Protein AF-A0A2N4YR96-F1 (afdb_monomer_lite)

Foldseek 3Di:
DPPDPPVLLLVLLLVLLVVLLVVQLCVQADPDDAQDEYPVFHRVDPLDHSVLSNQLSVQCSVLLSQLLVLLALNAQDQVNLQSLVVSLVVSQVSSCVSSVNDDHCNLSSLVSSLLSSLCRNVRSDDDLQSSLVRSLSNLPHDHPPDDPDDDPQNVCCVVVVDDGSSVCSNVSNCVVVVD

pLDDT: mean 92.69, std 9.7, range [37.34, 98.81]

Radius of gyration: 16.41 Å; chains: 1; bounding box: 33×33×50 Å

InterPro domains:
  IPR002736 Triphosphoribosyl-dephospho-CoA protein [PF01874] (17-177)
  IPR002736 Triphosphoribosyl-dephospho-CoA protein [PTHR30201] (9-177)

Secondary structure (DSSP, 8-state):
-----HHHHHHHHHHHHHHHHHHHHHHHH-S--TTS-BTTB-TT-SS--HHHHHHHHHHHHHHHHHHHHHHTT----HHHHHHHHHHHHHHHHHHHHHTTT---SHHHHHHHHHHHHHHHHTTS---HHHHHHHHHHHHHS--TT------HHHHHHHHH----HHHHHHTT-HHHH--

Structure (mmCIF, N/CA/C/O backbone):
data_AF-A0A2N4YR96-F1
#
_entry.id   AF-A0A2N4YR96-F1
#
loop_
_atom_site.group_PDB
_atom_site.id
_atom_site.type_symbol
_atom_site.label_atom_id
_atom_site.label_alt_id
_atom_site.label_comp_id
_atom_site.label_asym_id
_atom_site.label_entity_id
_atom_site.label_seq_id
_atom_site.pdbx_PDB_ins_code
_atom_site.Cartn_x
_atom_site.Cartn_y
_atom_site.Cartn_z
_atom_site.occupancy
_atom_site.B_iso_or_equiv
_atom_site.auth_seq_id
_atom_site.auth_comp_id
_atom_site.auth_asym_id
_atom_site.auth_atom_id
_atom_site.pdbx_PDB_model_num
ATOM 1 N N . MET A 1 1 ? -12.286 -9.051 28.263 1.00 37.34 1 MET A N 1
ATOM 2 C CA . MET A 1 1 ? -11.518 -8.857 27.013 1.00 37.34 1 MET A CA 1
ATOM 3 C C . MET A 1 1 ? -10.051 -9.080 27.342 1.00 37.34 1 MET A C 1
ATOM 5 O O . MET A 1 1 ? -9.539 -8.389 28.211 1.00 37.34 1 MET A O 1
ATOM 9 N N . LYS A 1 2 ? -9.407 -10.109 26.775 1.00 43.12 2 LYS A N 1
ATOM 10 C CA . LYS A 1 2 ? -7.972 -10.344 27.001 1.00 43.12 2 LYS A CA 1
ATOM 11 C C . LYS A 1 2 ? -7.209 -9.281 26.209 1.00 43.12 2 LYS A C 1
ATOM 13 O O . LYS A 1 2 ? -7.168 -9.369 24.988 1.00 43.12 2 LYS A O 1
ATOM 18 N N . ASN A 1 3 ? -6.654 -8.278 26.890 1.00 46.66 3 ASN A N 1
ATOM 19 C CA . ASN A 1 3 ? -5.650 -7.403 26.290 1.00 46.66 3 ASN A CA 1
ATOM 20 C C . ASN A 1 3 ? -4.489 -8.303 25.855 1.00 46.66 3 ASN A C 1
ATOM 22 O O . ASN A 1 3 ? -3.819 -8.901 26.698 1.00 46.66 3 ASN A O 1
ATOM 26 N N . LEU A 1 4 ? -4.316 -8.485 24.547 1.00 54.41 4 LEU A N 1
ATOM 27 C CA . LEU A 1 4 ? -3.158 -9.191 24.012 1.00 54.41 4 LEU A CA 1
ATOM 28 C C . LEU A 1 4 ? -1.896 -8.438 24.456 1.00 54.41 4 LEU A C 1
ATOM 30 O O . LEU A 1 4 ? -1.891 -7.208 24.504 1.00 54.41 4 LEU A O 1
ATOM 34 N N . SER A 1 5 ? -0.848 -9.174 24.834 1.00 71.38 5 SER A N 1
ATOM 35 C CA . SER A 1 5 ? 0.407 -8.568 25.277 1.00 71.38 5 SER A CA 1
ATOM 36 C C . SER A 1 5 ? 1.004 -7.693 24.161 1.00 71.38 5 SER A C 1
ATOM 38 O O . SER A 1 5 ? 0.832 -8.016 22.982 1.00 71.38 5 SER A O 1
ATOM 40 N N . PRO A 1 6 ? 1.745 -6.619 24.494 1.00 74.75 6 PRO A N 1
ATOM 41 C CA . PRO A 1 6 ? 2.429 -5.771 23.508 1.00 74.75 6 PRO A CA 1
ATOM 42 C C . PRO A 1 6 ? 3.275 -6.554 22.486 1.00 74.75 6 PRO A C 1
ATOM 44 O O . PRO A 1 6 ? 3.384 -6.157 21.332 1.00 74.75 6 PRO A O 1
ATOM 47 N N . LEU A 1 7 ? 3.799 -7.717 22.887 1.00 80.75 7 LEU A N 1
ATOM 48 C CA . LEU A 1 7 ? 4.560 -8.634 22.034 1.00 80.75 7 LEU A CA 1
ATOM 49 C C . LEU A 1 7 ? 3.727 -9.232 20.887 1.00 80.75 7 LEU A C 1
ATOM 51 O O . LEU A 1 7 ? 4.238 -9.405 19.783 1.00 80.75 7 LEU A O 1
ATOM 55 N N . HIS A 1 8 ? 2.446 -9.535 21.119 1.00 83.69 8 HIS A N 1
ATOM 56 C CA . HIS A 1 8 ? 1.567 -10.052 20.067 1.00 83.69 8 HIS A CA 1
ATOM 57 C C . HIS A 1 8 ? 1.231 -8.981 19.026 1.00 83.69 8 HIS A C 1
ATOM 59 O O . HIS A 1 8 ? 1.205 -9.287 17.835 1.00 83.69 8 HIS A O 1
ATOM 65 N N . ALA A 1 9 ? 0.997 -7.739 19.461 1.00 87.75 9 ALA A N 1
ATOM 66 C CA . ALA A 1 9 ? 0.740 -6.625 18.550 1.00 87.75 9 ALA A CA 1
ATOM 67 C C . ALA A 1 9 ? 1.953 -6.366 17.646 1.00 87.75 9 ALA A C 1
ATOM 69 O O . ALA A 1 9 ? 1.812 -6.341 16.426 1.00 87.75 9 ALA A O 1
ATOM 70 N N . GLU A 1 10 ? 3.151 -6.293 18.229 1.00 92.38 10 GLU A N 1
ATOM 71 C CA . GLU A 1 10 ? 4.395 -6.094 17.478 1.00 92.38 10 GLU A CA 1
ATOM 72 C C . GLU A 1 10 ? 4.649 -7.225 16.468 1.00 92.38 10 GLU A C 1
ATOM 74 O O . GLU A 1 10 ? 4.962 -6.982 15.300 1.00 92.38 10 GLU A O 1
ATOM 79 N N . SER A 1 11 ? 4.428 -8.478 16.881 1.00 94.19 11 SER A N 1
ATOM 80 C CA . SER A 1 11 ? 4.551 -9.641 15.995 1.00 94.19 11 SER A CA 1
ATOM 81 C C . SER A 1 11 ? 3.578 -9.573 14.811 1.00 94.19 11 SER A C 1
ATOM 83 O O . SER A 1 11 ? 3.976 -9.823 13.671 1.00 94.19 11 SER A O 1
ATOM 85 N N . ARG A 1 12 ? 2.318 -9.183 15.048 1.00 95.94 12 ARG A N 1
ATOM 86 C CA . ARG A 1 12 ? 1.299 -9.032 13.996 1.00 95.94 12 ARG A CA 1
ATOM 87 C C . ARG A 1 12 ? 1.601 -7.864 13.057 1.00 95.94 12 ARG A C 1
ATOM 89 O O . ARG A 1 12 ? 1.441 -8.022 11.849 1.00 95.94 12 ARG A O 1
ATOM 96 N N . VAL A 1 13 ? 2.068 -6.731 13.580 1.00 97.62 13 VAL A N 1
ATOM 97 C CA . VAL A 1 13 ? 2.516 -5.572 12.785 1.00 97.62 13 VAL A CA 1
ATOM 98 C C . VAL A 1 13 ? 3.659 -5.976 11.854 1.00 97.62 13 VAL A C 1
ATOM 100 O O . VAL A 1 13 ? 3.583 -5.755 10.643 1.00 97.62 13 VAL A O 1
ATOM 103 N N . SER A 1 14 ? 4.677 -6.648 12.396 1.00 97.81 14 SER A N 1
ATOM 104 C CA . SER A 1 14 ? 5.784 -7.186 11.606 1.00 97.81 14 SER A CA 1
ATOM 105 C C . SER A 1 14 ? 5.301 -8.185 10.556 1.00 97.81 14 SER A C 1
ATOM 107 O O . SER A 1 14 ? 5.693 -8.090 9.392 1.00 97.81 14 SER A O 1
ATOM 109 N N . TRP A 1 15 ? 4.424 -9.120 10.924 1.00 97.81 15 TRP A N 1
ATOM 110 C CA . TRP A 1 15 ? 3.870 -10.103 9.992 1.00 97.81 15 TRP A CA 1
ATOM 111 C C . TRP A 1 15 ? 3.092 -9.451 8.840 1.00 97.81 15 TRP A C 1
ATOM 113 O O . TRP A 1 15 ? 3.291 -9.837 7.687 1.00 97.81 15 TRP A O 1
ATOM 123 N N . LEU A 1 16 ? 2.268 -8.433 9.112 1.00 98.06 16 LEU A N 1
ATOM 124 C CA . LEU A 1 16 ? 1.540 -7.688 8.077 1.00 98.06 16 LEU A CA 1
ATOM 125 C C . LEU A 1 16 ? 2.490 -7.019 7.083 1.00 98.06 16 LEU A C 1
ATOM 127 O O . LEU A 1 16 ? 2.282 -7.113 5.874 1.00 98.06 16 LEU A O 1
ATOM 131 N N . ALA A 1 17 ? 3.550 -6.383 7.584 1.00 98.44 17 ALA A N 1
ATOM 132 C CA . ALA A 1 17 ? 4.539 -5.716 6.745 1.00 98.44 17 ALA A CA 1
ATOM 133 C C . ALA A 1 17 ? 5.269 -6.692 5.813 1.00 98.44 17 ALA A C 1
ATOM 135 O O . ALA A 1 17 ? 5.388 -6.439 4.611 1.00 98.44 17 ALA A O 1
ATOM 136 N N . HIS A 1 18 ? 5.723 -7.825 6.360 1.00 98.50 18 HIS A N 1
ATOM 137 C CA . HIS A 1 18 ? 6.368 -8.881 5.579 1.00 98.50 18 HIS A CA 1
ATOM 138 C C . HIS A 1 18 ? 5.404 -9.482 4.553 1.00 98.50 18 HIS A C 1
ATOM 140 O O . HIS A 1 18 ? 5.785 -9.655 3.400 1.00 98.50 18 HIS A O 1
ATOM 146 N N . THR A 1 19 ? 4.156 -9.746 4.947 1.00 98.38 19 THR A N 1
ATOM 147 C CA . THR A 1 19 ? 3.134 -10.322 4.061 1.00 98.38 19 THR A CA 1
ATOM 148 C C . THR A 1 19 ? 2.821 -9.386 2.897 1.00 98.38 19 THR A C 1
ATOM 150 O O . THR A 1 19 ? 2.825 -9.825 1.754 1.00 98.38 19 THR A O 1
ATOM 153 N N . ALA A 1 20 ? 2.633 -8.087 3.146 1.00 98.38 20 ALA A N 1
ATOM 154 C CA . ALA A 1 20 ? 2.376 -7.115 2.083 1.00 98.38 20 ALA A CA 1
ATOM 155 C C . ALA A 1 20 ? 3.542 -7.018 1.082 1.00 98.38 20 ALA A C 1
ATOM 157 O O . ALA A 1 20 ? 3.318 -7.006 -0.127 1.00 98.38 20 ALA A O 1
ATOM 158 N N . SER A 1 21 ? 4.785 -7.003 1.576 1.00 98.50 21 SER A N 1
ATOM 159 C CA . SER A 1 21 ? 5.991 -7.035 0.737 1.00 98.50 21 SER A CA 1
ATOM 160 C C . SER A 1 21 ? 6.093 -8.336 -0.074 1.00 98.50 21 SER A C 1
ATOM 162 O O . SER A 1 21 ? 6.346 -8.296 -1.278 1.00 98.50 21 SER A O 1
ATOM 164 N N . ALA A 1 22 ? 5.820 -9.486 0.551 1.00 98.50 22 ALA A N 1
ATOM 165 C CA . ALA A 1 22 ? 5.813 -10.787 -0.114 1.00 98.50 22 ALA A CA 1
ATOM 166 C C . ALA A 1 22 ? 4.744 -10.866 -1.214 1.00 98.50 22 ALA A C 1
ATOM 168 O O . ALA A 1 22 ? 5.062 -11.279 -2.323 1.00 98.50 22 ALA A O 1
ATOM 169 N N . CYS A 1 23 ? 3.525 -10.372 -0.969 1.00 97.88 23 CYS A N 1
ATOM 170 C CA . CYS A 1 23 ? 2.474 -10.326 -1.987 1.00 97.88 23 CYS A CA 1
ATOM 171 C C . CYS A 1 23 ? 2.879 -9.506 -3.221 1.00 97.88 23 CYS A C 1
ATOM 173 O O . CYS A 1 23 ? 2.518 -9.877 -4.334 1.00 97.88 23 CYS A O 1
ATOM 175 N N . LEU A 1 24 ? 3.635 -8.414 -3.053 1.00 97.81 24 LEU A N 1
ATOM 176 C CA . LEU A 1 24 ? 4.166 -7.651 -4.191 1.00 97.81 24 LEU A CA 1
ATOM 177 C C . LEU A 1 24 ? 5.216 -8.441 -4.982 1.00 97.81 24 LEU A C 1
ATOM 179 O O . LEU A 1 24 ? 5.245 -8.369 -6.207 1.00 97.81 24 LEU A O 1
ATOM 183 N N . ILE A 1 25 ? 6.071 -9.203 -4.295 1.00 98.19 25 ILE A N 1
ATOM 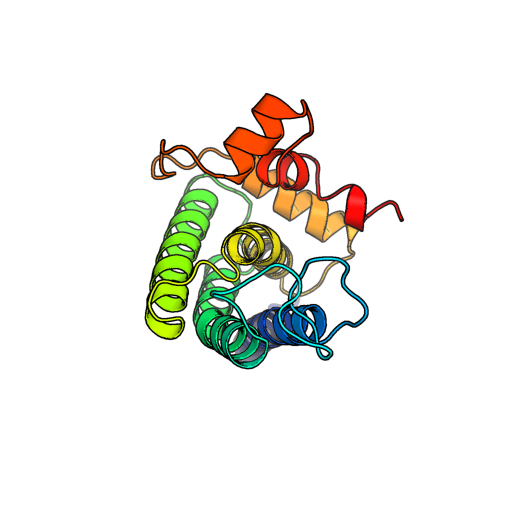184 C CA . ILE A 1 25 ? 7.056 -10.077 -4.948 1.00 98.19 25 ILE A CA 1
ATOM 185 C C . ILE A 1 25 ? 6.344 -11.200 -5.711 1.00 98.19 25 ILE A C 1
ATOM 187 O O . ILE A 1 25 ? 6.686 -11.469 -6.863 1.00 98.19 25 ILE A O 1
ATOM 191 N N . ASP A 1 26 ? 5.339 -11.823 -5.101 1.00 97.12 26 ASP A N 1
ATOM 192 C CA . ASP A 1 26 ? 4.554 -12.887 -5.727 1.00 97.12 26 ASP A CA 1
ATOM 193 C C . ASP A 1 26 ? 3.780 -12.365 -6.947 1.00 97.12 26 ASP A C 1
ATOM 195 O O . ASP A 1 26 ? 3.782 -13.009 -7.995 1.00 97.12 26 ASP A O 1
ATOM 199 N N . GLU A 1 27 ? 3.195 -11.164 -6.864 1.00 95.81 27 GLU A N 1
ATOM 200 C CA . GLU A 1 27 ? 2.547 -10.492 -8.001 1.00 95.81 27 GLU A CA 1
ATOM 201 C C . GLU A 1 27 ? 3.533 -10.224 -9.144 1.00 95.81 27 GLU A C 1
ATOM 203 O O . GLU A 1 27 ? 3.204 -10.457 -10.311 1.00 95.81 27 GLU A O 1
ATOM 208 N N . ALA A 1 28 ? 4.751 -9.773 -8.829 1.00 95.38 28 ALA A N 1
ATOM 209 C CA . ALA A 1 28 ? 5.778 -9.503 -9.829 1.00 95.38 28 ALA A CA 1
ATOM 210 C C . ALA A 1 28 ? 6.263 -10.787 -10.522 1.00 95.38 28 ALA A C 1
ATOM 212 O O . ALA A 1 28 ? 6.578 -10.765 -11.712 1.00 95.38 28 ALA A O 1
ATOM 213 N N . ARG A 1 29 ? 6.303 -11.908 -9.794 1.00 95.69 29 ARG A N 1
ATOM 214 C CA . ARG A 1 29 ? 6.731 -13.220 -10.309 1.00 95.69 29 ARG A CA 1
ATOM 215 C C . ARG A 1 29 ? 5.625 -13.983 -11.031 1.00 95.69 29 ARG A C 1
ATOM 217 O O . ARG A 1 29 ? 5.937 -14.853 -11.850 1.00 95.69 29 ARG A O 1
ATOM 224 N N . LEU A 1 30 ? 4.358 -13.681 -10.741 1.00 94.81 30 LEU A N 1
ATOM 225 C CA . LEU A 1 30 ? 3.213 -14.338 -11.360 1.00 94.81 30 LEU A CA 1
ATOM 226 C C . LEU A 1 30 ? 3.317 -14.243 -12.885 1.00 94.81 30 LEU A C 1
ATOM 228 O O . LEU A 1 30 ? 3.480 -13.164 -13.439 1.00 94.81 30 LEU A O 1
ATOM 232 N N . SER A 1 31 ? 3.218 -15.383 -13.562 1.00 94.19 31 SER A N 1
ATOM 233 C CA . SER A 1 31 ? 3.338 -15.479 -15.017 1.00 94.19 31 SER A CA 1
ATOM 234 C C . SER A 1 31 ? 2.279 -16.439 -15.561 1.00 94.19 31 SER A C 1
ATOM 236 O O . SER A 1 31 ? 2.050 -17.478 -14.942 1.00 94.19 31 SER A O 1
ATOM 238 N N . PRO A 1 32 ? 1.653 -16.160 -16.720 1.00 93.38 32 PRO A N 1
ATOM 239 C CA . PRO A 1 32 ? 1.899 -15.031 -17.622 1.00 93.38 32 PRO A CA 1
ATOM 240 C C . PRO A 1 32 ? 1.174 -13.726 -17.225 1.00 93.38 32 PRO A C 1
ATOM 242 O O . PRO A 1 32 ? 0.002 -13.773 -16.859 1.00 93.38 32 PRO A O 1
ATOM 245 N N . LYS A 1 33 ? 1.806 -12.552 -17.408 1.00 90.81 33 LYS A N 1
ATOM 246 C CA . LYS A 1 33 ? 1.142 -11.230 -17.298 1.00 90.81 33 LYS A CA 1
ATOM 247 C C . LYS A 1 33 ? 1.189 -10.456 -18.625 1.00 90.81 33 LYS A C 1
ATOM 249 O O . LYS A 1 33 ? 2.203 -9.839 -18.949 1.00 90.81 33 LYS A O 1
ATOM 254 N N . PRO A 1 34 ? 0.112 -10.479 -19.434 1.00 88.75 34 PRO A N 1
ATOM 255 C CA . PRO A 1 34 ? 0.090 -9.823 -20.741 1.00 88.75 34 PRO A CA 1
ATOM 256 C C . PRO A 1 34 ? 0.439 -8.330 -20.668 1.00 88.75 34 PRO A C 1
ATOM 258 O O . PRO A 1 34 ? -0.262 -7.547 -20.034 1.00 88.75 34 PRO A O 1
ATOM 261 N N . GLY A 1 35 ? 1.527 -7.937 -21.336 1.00 87.12 35 GLY A N 1
ATOM 262 C CA . GLY A 1 35 ? 1.976 -6.543 -21.433 1.00 87.12 35 GLY A CA 1
ATOM 263 C C . GLY A 1 35 ? 2.664 -5.975 -20.186 1.00 87.12 35 GLY A C 1
ATOM 264 O O . GLY A 1 35 ? 3.203 -4.873 -20.270 1.00 87.12 35 GLY A O 1
ATOM 265 N N . LEU A 1 36 ? 2.701 -6.711 -19.073 1.00 92.00 36 LEU A N 1
ATOM 266 C CA . LEU A 1 36 ? 3.351 -6.302 -17.827 1.00 92.00 36 LEU A CA 1
ATOM 267 C C . LEU A 1 36 ? 4.677 -7.043 -17.632 1.00 92.00 36 LEU A C 1
ATOM 269 O O . LEU A 1 36 ? 4.964 -8.022 -18.316 1.00 92.00 36 LEU A O 1
ATOM 273 N N . VAL A 1 37 ? 5.471 -6.570 -16.673 1.00 93.19 37 VAL A N 1
ATOM 274 C CA . VAL A 1 37 ? 6.654 -7.292 -16.199 1.00 93.19 37 VAL A CA 1
ATOM 275 C C . VAL A 1 37 ? 6.230 -8.578 -15.488 1.00 93.19 37 VAL A C 1
ATOM 277 O O . VAL A 1 37 ? 5.348 -8.543 -14.621 1.00 93.19 37 VAL A O 1
ATOM 280 N N . ASP A 1 38 ? 6.876 -9.684 -15.853 1.00 93.25 38 ASP A N 1
ATOM 281 C CA . ASP A 1 38 ? 6.756 -10.992 -15.209 1.00 93.25 38 ASP A CA 1
ATOM 282 C C . ASP A 1 38 ? 8.084 -11.777 -15.280 1.00 93.25 38 ASP A C 1
ATOM 284 O O . ASP A 1 38 ? 9.123 -11.238 -15.674 1.00 93.25 38 ASP A O 1
ATOM 288 N N . SER A 1 39 ? 8.086 -13.061 -14.903 1.00 92.56 39 SER A N 1
ATOM 289 C CA . SER A 1 39 ? 9.307 -13.882 -14.910 1.00 92.56 39 SER A CA 1
ATOM 290 C C . SER A 1 39 ? 9.814 -14.251 -16.308 1.00 92.56 39 SER A C 1
ATOM 292 O O . SER A 1 39 ? 10.892 -14.830 -16.432 1.00 92.56 39 SER A O 1
ATOM 294 N N . ARG A 1 40 ? 9.050 -13.954 -17.365 1.00 92.25 40 ARG A N 1
ATOM 295 C CA . ARG A 1 40 ? 9.420 -14.199 -18.767 1.00 92.25 40 ARG A CA 1
ATOM 296 C C . ARG A 1 40 ? 10.041 -12.961 -19.412 1.00 92.25 40 ARG A C 1
ATOM 298 O O . ARG A 1 40 ? 10.664 -13.090 -20.464 1.00 92.25 40 ARG A O 1
ATOM 305 N N . GLY A 1 41 ? 9.886 -11.780 -18.809 1.00 92.00 41 GLY A N 1
ATOM 306 C CA . GLY A 1 41 ? 10.547 -10.555 -19.250 1.00 92.00 41 GLY A CA 1
ATOM 307 C C . GLY A 1 41 ? 9.803 -9.272 -18.882 1.00 92.00 41 GLY A C 1
ATOM 308 O O . GLY A 1 41 ? 8.919 -9.241 -18.031 1.00 92.00 41 GLY A O 1
ATOM 309 N N . ASN A 1 42 ? 10.162 -8.185 -19.562 1.00 92.81 42 ASN A N 1
ATOM 310 C CA . ASN A 1 42 ? 9.727 -6.830 -19.204 1.00 92.81 42 ASN A CA 1
ATOM 311 C C . ASN A 1 42 ? 8.351 -6.433 -19.783 1.00 92.81 42 ASN A C 1
ATOM 313 O O . ASN A 1 42 ? 7.901 -5.300 -19.612 1.00 92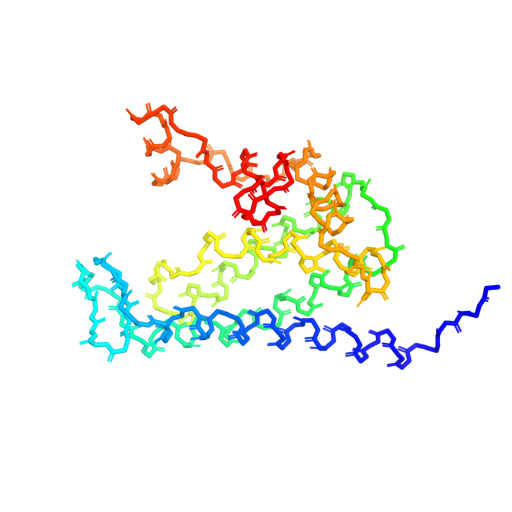.81 42 ASN A O 1
ATOM 317 N N . GLY A 1 43 ? 7.672 -7.334 -20.499 1.00 90.44 43 GLY A N 1
ATOM 318 C CA . GLY A 1 43 ? 6.424 -7.015 -21.194 1.00 90.44 43 GLY A CA 1
ATOM 319 C C . GLY A 1 43 ? 6.598 -5.851 -22.178 1.00 90.44 43 GLY A C 1
ATOM 320 O O . GLY A 1 43 ? 7.524 -5.847 -22.986 1.00 90.44 43 GLY A O 1
ATOM 321 N N . ALA A 1 44 ? 5.708 -4.855 -22.110 1.00 91.00 44 ALA A N 1
ATOM 322 C CA . ALA A 1 44 ? 5.781 -3.648 -22.942 1.00 91.00 44 ALA A CA 1
ATOM 323 C C . ALA A 1 44 ? 6.698 -2.547 -22.364 1.00 91.00 44 ALA A C 1
ATOM 325 O O . ALA A 1 44 ? 6.779 -1.454 -22.931 1.00 91.00 44 ALA A O 1
ATOM 326 N N . HIS A 1 45 ? 7.355 -2.798 -21.229 1.00 91.50 45 HIS A N 1
ATOM 327 C CA . HIS A 1 45 ? 8.146 -1.797 -20.523 1.00 91.50 45 HIS A CA 1
ATOM 328 C C . HIS A 1 45 ? 9.609 -1.796 -20.969 1.00 91.50 45 HIS A C 1
ATOM 330 O O . HIS A 1 45 ? 10.225 -2.841 -21.166 1.00 91.50 45 HIS A O 1
ATOM 336 N N . GLN A 1 46 ? 10.176 -0.595 -21.084 1.00 91.12 46 GLN A N 1
ATOM 337 C CA . GLN A 1 46 ? 11.611 -0.387 -21.322 1.00 91.12 46 GLN A CA 1
ATOM 338 C C . GLN A 1 46 ? 12.350 0.010 -20.036 1.00 91.12 46 GLN A C 1
ATOM 340 O O . GLN A 1 46 ? 13.563 -0.145 -19.943 1.00 91.12 46 GLN A O 1
ATOM 345 N N . ASP A 1 47 ? 11.612 0.520 -19.051 1.00 91.38 47 ASP A N 1
ATOM 346 C CA . ASP A 1 47 ? 12.096 1.107 -17.802 1.00 91.38 47 ASP A CA 1
ATOM 347 C C . ASP A 1 47 ? 11.894 0.203 -16.575 1.00 91.38 47 ASP A C 1
ATOM 349 O O . ASP A 1 47 ? 12.433 0.490 -15.511 1.00 91.38 47 ASP A O 1
ATOM 353 N N . LEU A 1 48 ? 11.142 -0.894 -16.713 1.00 92.25 48 LEU A N 1
ATOM 354 C CA . LEU A 1 48 ? 10.848 -1.846 -15.643 1.00 92.25 48 LEU A CA 1
ATOM 355 C C . LEU A 1 48 ? 11.357 -3.247 -15.993 1.00 92.25 48 LEU A C 1
ATOM 357 O O . LEU A 1 48 ? 11.262 -3.692 -17.135 1.00 92.25 48 LEU A O 1
ATOM 361 N N . ASN A 1 49 ? 11.859 -3.955 -14.984 1.00 95.62 49 ASN A N 1
ATOM 362 C CA . ASN A 1 49 ? 12.224 -5.368 -15.047 1.00 95.62 49 ASN A CA 1
ATOM 363 C C . ASN A 1 49 ? 11.923 -6.047 -13.701 1.00 95.62 49 ASN A C 1
ATOM 365 O O . ASN A 1 49 ? 11.608 -5.370 -12.718 1.00 95.62 49 ASN A O 1
ATOM 369 N N . LEU A 1 50 ? 12.000 -7.380 -13.656 1.00 96.31 50 LEU A N 1
ATOM 370 C CA . LEU A 1 50 ? 11.641 -8.146 -12.459 1.00 96.31 50 LEU A CA 1
ATOM 371 C C . LEU A 1 50 ? 12.497 -7.774 -11.236 1.00 96.31 50 LEU A C 1
ATOM 373 O O . LEU A 1 50 ? 11.949 -7.588 -10.154 1.00 96.31 50 LEU A O 1
ATOM 377 N N . ASP A 1 51 ? 13.811 -7.602 -11.398 1.00 96.69 51 ASP A N 1
ATOM 378 C CA . ASP A 1 51 ? 14.706 -7.220 -10.293 1.00 96.69 51 ASP A CA 1
ATOM 379 C C . ASP A 1 51 ? 14.299 -5.874 -9.673 1.00 96.69 51 ASP A C 1
ATOM 381 O O . ASP A 1 51 ? 14.241 -5.722 -8.450 1.00 96.69 51 ASP A O 1
ATOM 385 N N . LEU A 1 52 ? 13.928 -4.906 -10.514 1.00 96.88 52 LEU A N 1
ATOM 386 C CA . LEU A 1 52 ? 13.463 -3.596 -10.075 1.00 96.88 52 LEU A CA 1
ATOM 387 C C . LEU A 1 52 ? 12.117 -3.681 -9.338 1.00 96.88 52 LEU A C 1
ATOM 389 O O . LEU A 1 52 ? 11.938 -3.011 -8.317 1.00 96.88 52 LEU A O 1
ATOM 393 N N . MET A 1 53 ? 11.199 -4.534 -9.809 1.00 97.50 53 MET A N 1
ATOM 394 C CA . MET A 1 53 ? 9.931 -4.822 -9.125 1.00 97.50 53 MET A CA 1
ATOM 395 C C . MET A 1 53 ? 10.180 -5.432 -7.738 1.00 97.50 53 MET A C 1
ATOM 397 O O . MET A 1 53 ? 9.653 -4.936 -6.740 1.00 97.50 53 MET A O 1
ATOM 401 N N . GLU A 1 54 ? 11.038 -6.450 -7.635 1.00 98.12 54 GLU A N 1
ATOM 402 C CA . GLU A 1 54 ? 11.368 -7.089 -6.354 1.00 98.12 54 GLU A CA 1
ATOM 403 C C . GLU A 1 54 ? 12.059 -6.125 -5.383 1.00 98.12 54 GLU A C 1
ATOM 405 O O . GLU A 1 54 ? 11.738 -6.086 -4.191 1.00 98.12 54 GLU A O 1
ATOM 410 N N . ARG A 1 55 ? 12.980 -5.300 -5.886 1.00 98.25 55 ARG A N 1
ATOM 411 C CA . ARG A 1 55 ? 13.648 -4.259 -5.098 1.00 98.25 55 ARG A CA 1
ATOM 412 C C . ARG A 1 55 ? 12.653 -3.233 -4.567 1.00 98.25 55 ARG A C 1
ATOM 414 O O . ARG A 1 55 ? 12.699 -2.882 -3.386 1.00 98.25 55 ARG A O 1
ATOM 421 N N . SER A 1 56 ? 11.730 -2.790 -5.419 1.00 98.25 56 SER A N 1
ATOM 422 C CA . SER A 1 56 ? 10.643 -1.896 -5.034 1.00 98.25 56 SER A CA 1
ATOM 423 C C . SER A 1 56 ? 9.785 -2.504 -3.923 1.00 98.25 56 SER A C 1
ATOM 425 O O . SER A 1 56 ? 9.539 -1.830 -2.925 1.00 98.25 56 SER A O 1
ATOM 427 N N . ALA A 1 57 ? 9.383 -3.770 -4.047 1.00 98.38 57 ALA A N 1
ATOM 428 C CA . ALA A 1 57 ? 8.582 -4.453 -3.032 1.00 98.38 57 ALA A CA 1
ATOM 429 C C . ALA A 1 57 ? 9.287 -4.477 -1.665 1.00 98.38 57 ALA A C 1
ATOM 431 O O . ALA A 1 57 ? 8.722 -4.035 -0.663 1.00 98.38 57 ALA A O 1
ATOM 432 N N . ARG A 1 58 ? 10.565 -4.881 -1.640 1.00 98.56 58 ARG A N 1
ATOM 433 C CA . ARG A 1 58 ? 11.378 -4.921 -0.412 1.00 98.56 58 ARG A CA 1
ATOM 434 C C . ARG A 1 58 ? 11.535 -3.544 0.231 1.00 98.56 58 ARG A C 1
ATOM 436 O O . ARG A 1 58 ? 11.437 -3.436 1.451 1.00 98.56 58 ARG A O 1
ATOM 443 N N . SER A 1 59 ? 11.724 -2.492 -0.570 1.00 98.44 59 SER A N 1
ATOM 444 C CA . SER A 1 59 ? 11.852 -1.118 -0.056 1.00 98.44 59 SER A CA 1
ATOM 445 C C . SER A 1 59 ? 10.594 -0.593 0.642 1.00 98.44 59 SER A C 1
ATOM 447 O O . SER A 1 59 ? 10.696 0.310 1.466 1.00 98.44 59 SER A O 1
ATOM 449 N N . LEU A 1 60 ? 9.422 -1.164 0.348 1.00 98.69 60 LEU A N 1
ATOM 450 C CA . LEU A 1 60 ? 8.138 -0.737 0.909 1.00 98.69 60 LEU A CA 1
ATOM 451 C C . LEU A 1 60 ? 7.783 -1.436 2.225 1.00 98.69 60 LEU A C 1
ATOM 453 O O . LEU A 1 60 ? 6.852 -1.012 2.911 1.00 98.69 60 LEU A O 1
ATOM 457 N N . GLN A 1 61 ? 8.524 -2.472 2.624 1.00 98.62 61 GLN A N 1
ATOM 458 C CA . GLN A 1 61 ? 8.261 -3.188 3.872 1.00 98.62 61 GLN A CA 1
ATOM 459 C C . GLN A 1 61 ? 8.243 -2.262 5.111 1.00 98.62 61 GLN A C 1
ATOM 461 O O . GLN A 1 61 ? 7.293 -2.364 5.893 1.00 98.62 61 GLN A O 1
ATOM 466 N N . PRO A 1 62 ? 9.188 -1.315 5.299 1.00 98.62 62 PRO A N 1
ATOM 467 C CA . PRO A 1 62 ? 9.125 -0.364 6.412 1.00 98.62 62 PRO A CA 1
ATOM 468 C C . PRO A 1 62 ? 7.884 0.538 6.365 1.00 98.62 62 PRO A C 1
ATOM 470 O O . PRO A 1 62 ? 7.317 0.865 7.408 1.00 98.62 62 PRO A O 1
ATOM 473 N N . THR A 1 63 ? 7.415 0.907 5.167 1.00 98.75 63 THR A N 1
ATOM 474 C CA . THR A 1 63 ? 6.171 1.671 5.002 1.00 98.75 63 THR A CA 1
ATOM 475 C C . THR A 1 63 ? 4.970 0.870 5.497 1.00 98.75 63 THR A C 1
ATOM 477 O O . THR A 1 63 ? 4.169 1.388 6.274 1.00 98.75 63 THR A O 1
ATOM 480 N N . PHE A 1 64 ? 4.849 -0.401 5.099 1.00 98.81 64 PHE A N 1
ATOM 481 C CA . PHE A 1 64 ? 3.754 -1.260 5.560 1.00 98.81 64 PHE A CA 1
ATOM 482 C C . PHE A 1 64 ? 3.806 -1.507 7.071 1.00 98.81 64 PHE A C 1
ATOM 484 O O . PHE A 1 64 ? 2.759 -1.521 7.717 1.00 98.81 64 PHE A O 1
ATOM 491 N N . HIS A 1 65 ? 5.004 -1.610 7.651 1.00 98.75 65 HIS A N 1
ATOM 492 C CA . HIS A 1 65 ? 5.179 -1.684 9.102 1.00 98.75 65 HIS A CA 1
ATOM 493 C C . HIS A 1 65 ? 4.636 -0.435 9.800 1.00 98.75 65 HIS A C 1
ATOM 495 O O . HIS A 1 65 ? 3.812 -0.536 10.707 1.00 98.75 65 HIS A O 1
ATOM 501 N N . ALA A 1 66 ? 5.045 0.753 9.346 1.00 98.75 66 ALA A N 1
ATOM 502 C CA . ALA A 1 66 ? 4.581 2.013 9.917 1.00 98.75 66 ALA A CA 1
ATOM 503 C C . ALA A 1 66 ? 3.058 2.178 9.784 1.00 98.75 66 ALA A C 1
ATOM 505 O O . ALA A 1 66 ? 2.401 2.625 10.724 1.00 98.75 66 ALA A O 1
ATOM 506 N N . LEU A 1 67 ? 2.484 1.779 8.645 1.00 98.81 67 LEU A N 1
ATOM 507 C CA . LEU A 1 67 ? 1.037 1.790 8.427 1.00 98.81 67 LEU A CA 1
ATOM 508 C C . LEU A 1 67 ? 0.307 0.876 9.413 1.00 98.81 67 LEU A C 1
ATOM 510 O O . LEU A 1 67 ? -0.638 1.326 10.064 1.00 98.81 67 LEU A O 1
ATOM 514 N N . ALA A 1 68 ? 0.758 -0.371 9.564 1.00 98.62 68 ALA A N 1
ATOM 515 C CA . ALA A 1 68 ? 0.173 -1.314 10.513 1.00 98.62 68 ALA A CA 1
ATOM 516 C C . ALA A 1 68 ? 0.277 -0.792 11.955 1.00 98.62 68 ALA A C 1
ATOM 518 O O . ALA A 1 68 ? -0.720 -0.759 12.674 1.00 98.62 68 ALA A O 1
ATOM 519 N N . GLN A 1 69 ? 1.448 -0.298 12.355 1.00 98.44 69 GLN A N 1
ATOM 520 C CA . GLN A 1 69 ? 1.682 0.227 13.699 1.00 98.44 69 GLN A CA 1
ATOM 521 C C . GLN A 1 69 ? 0.785 1.432 14.023 1.00 98.44 69 GLN A C 1
ATOM 523 O O . GLN A 1 69 ? 0.164 1.472 15.081 1.00 98.44 69 GLN A O 1
ATOM 528 N N . GLN A 1 70 ? 0.670 2.403 13.109 1.00 98.44 70 GLN A N 1
ATOM 529 C CA . GLN A 1 70 ? -0.131 3.619 13.328 1.00 98.44 70 GLN A CA 1
ATOM 530 C C . GLN A 1 70 ? -1.646 3.392 13.228 1.00 98.44 70 GLN A C 1
ATOM 532 O O . GLN A 1 70 ? -2.429 4.251 13.644 1.00 98.44 70 GLN A O 1
ATOM 537 N N . SER A 1 71 ? -2.062 2.253 12.672 1.00 98.50 71 SER A N 1
ATOM 538 C CA . SER A 1 71 ? -3.473 1.894 12.507 1.00 98.50 71 SER A CA 1
ATOM 539 C C . SER A 1 71 ? -3.958 0.895 13.565 1.00 98.50 71 SER A C 1
ATOM 541 O O . SER A 1 71 ? -5.153 0.616 13.620 1.00 98.50 71 SER A O 1
ATOM 543 N N . TRP A 1 72 ? -3.061 0.351 14.399 1.00 98.00 72 TRP A N 1
ATOM 544 C CA . TRP A 1 72 ? -3.363 -0.745 15.320 1.00 98.00 72 TRP A CA 1
ATOM 545 C C . TRP A 1 72 ? -4.510 -0.415 16.281 1.00 98.00 72 TRP A C 1
ATOM 547 O O . TRP A 1 72 ? -4.409 0.515 17.080 1.00 98.00 72 TRP A O 1
ATOM 557 N N . GLN A 1 73 ? -5.599 -1.188 16.198 1.00 96.50 73 GLN A N 1
ATOM 558 C CA . GLN A 1 73 ? -6.822 -1.025 17.001 1.00 96.50 73 GLN A CA 1
ATOM 559 C C . GLN A 1 73 ? -7.381 0.408 17.016 1.00 96.50 73 GLN A C 1
ATOM 561 O O . GLN A 1 73 ? -8.022 0.833 17.980 1.00 96.50 73 GLN A O 1
ATOM 566 N N . ARG A 1 74 ? -7.153 1.162 15.936 1.00 96.69 74 ARG A N 1
ATOM 567 C CA . ARG A 1 74 ? -7.627 2.536 15.795 1.00 96.69 74 ARG A CA 1
ATOM 568 C C . ARG A 1 74 ? -8.871 2.588 14.900 1.00 96.69 74 ARG A C 1
ATOM 570 O O . ARG A 1 74 ? -8.871 1.979 13.833 1.00 96.69 74 ARG A O 1
ATOM 577 N N . PRO A 1 75 ? -9.939 3.308 15.282 1.00 97.06 75 PRO A N 1
ATOM 578 C CA . PRO A 1 75 ? -11.088 3.491 14.402 1.00 97.06 75 PRO A CA 1
ATOM 579 C C . PRO A 1 75 ? -10.731 4.338 13.172 1.00 97.06 75 PRO A C 1
ATOM 581 O O . PRO A 1 75 ? -9.770 5.108 13.176 1.00 97.06 75 PRO A O 1
ATOM 584 N N . ALA A 1 76 ? -11.535 4.218 12.112 1.00 98.06 76 ALA A N 1
ATOM 585 C CA . ALA A 1 76 ? -11.399 5.075 10.940 1.00 98.06 76 ALA A CA 1
ATOM 586 C C . ALA A 1 76 ? -11.803 6.512 11.302 1.00 98.06 76 ALA A C 1
ATOM 588 O O . ALA A 1 76 ? -12.976 6.789 11.546 1.00 98.06 76 ALA A O 1
ATOM 589 N N . ASP A 1 77 ? -10.836 7.424 11.303 1.00 98.38 77 ASP A N 1
ATOM 590 C CA . ASP A 1 77 ? -11.049 8.856 11.495 1.00 98.38 77 ASP A CA 1
ATOM 591 C C . ASP A 1 77 ? -10.169 9.675 10.530 1.00 98.38 77 ASP A C 1
ATOM 593 O O . ASP A 1 77 ? -9.287 9.139 9.850 1.00 98.38 77 ASP A O 1
ATOM 597 N N . ILE A 1 78 ? -10.454 10.977 10.409 1.00 98.38 78 ILE A N 1
ATOM 598 C CA . ILE A 1 78 ? -9.732 11.869 9.485 1.00 98.38 78 ILE A CA 1
ATOM 599 C C . ILE A 1 78 ? -8.236 11.894 9.823 1.00 98.38 78 ILE A C 1
ATOM 601 O O . ILE A 1 78 ? -7.400 11.810 8.927 1.00 98.38 78 ILE A O 1
ATOM 605 N N . ALA A 1 79 ? -7.884 11.921 11.108 1.00 98.44 79 ALA A N 1
ATOM 606 C CA . ALA A 1 79 ? -6.492 11.961 11.535 1.00 98.44 79 ALA A CA 1
ATOM 607 C C . ALA A 1 79 ? -5.730 10.673 11.156 1.00 98.44 79 ALA A C 1
ATOM 609 O O . ALA A 1 79 ? -4.549 10.729 10.799 1.00 98.44 79 ALA A O 1
ATOM 610 N N . LEU A 1 80 ? -6.379 9.504 11.191 1.00 98.62 80 LEU A N 1
ATOM 611 C CA . LEU A 1 80 ? -5.807 8.240 10.733 1.00 98.62 80 LEU A CA 1
ATOM 612 C C . LEU A 1 80 ? -5.660 8.273 9.220 1.00 98.62 80 LEU A C 1
ATOM 614 O O . LEU A 1 80 ? -4.606 7.913 8.703 1.00 98.62 80 LEU A O 1
ATOM 618 N N . ARG A 1 81 ? -6.680 8.757 8.505 1.00 98.50 81 ARG A N 1
ATOM 619 C CA . ARG A 1 81 ? -6.634 8.876 7.047 1.00 98.50 81 ARG A CA 1
ATOM 620 C C . ARG A 1 81 ? -5.483 9.766 6.580 1.00 98.50 81 ARG A C 1
ATOM 622 O O . ARG A 1 81 ? -4.805 9.409 5.612 1.00 98.50 81 ARG A O 1
ATOM 629 N N . GLU A 1 82 ? -5.237 10.883 7.252 1.00 98.38 82 GLU A N 1
ATOM 630 C CA . GLU A 1 82 ? -4.116 11.781 6.961 1.00 98.38 82 GLU A CA 1
ATOM 631 C C . GLU A 1 82 ? -2.768 11.160 7.342 1.00 98.38 82 GLU A C 1
ATOM 633 O O . GLU A 1 82 ? -1.807 11.269 6.578 1.00 98.38 82 GLU A O 1
ATOM 638 N N . THR A 1 83 ? -2.702 10.428 8.461 1.00 98.69 83 THR A N 1
ATOM 639 C CA . THR A 1 83 ? -1.501 9.676 8.866 1.00 98.69 83 THR A CA 1
ATOM 640 C C . THR A 1 83 ? -1.135 8.616 7.828 1.00 98.69 83 THR A C 1
ATOM 642 O O . THR A 1 83 ? 0.004 8.573 7.363 1.00 98.69 83 THR A O 1
ATOM 645 N N . VAL A 1 84 ? -2.107 7.807 7.404 1.00 98.56 84 VAL A N 1
ATOM 646 C CA . VAL A 1 84 ? -1.948 6.794 6.350 1.00 98.56 84 VAL A CA 1
ATOM 647 C C . VAL A 1 84 ? -1.568 7.445 5.022 1.00 98.56 84 VAL A C 1
ATOM 649 O O . VAL A 1 84 ? -0.665 6.968 4.338 1.00 98.56 84 VAL A O 1
ATOM 652 N N . GLY A 1 85 ? -2.189 8.578 4.681 1.00 97.88 85 GLY A N 1
ATOM 653 C CA . GLY A 1 85 ? -1.844 9.355 3.491 1.00 97.88 85 GLY A CA 1
ATOM 654 C C . GLY A 1 85 ? -0.395 9.847 3.503 1.00 97.88 85 GLY A C 1
ATOM 655 O O . GLY A 1 85 ? 0.305 9.720 2.498 1.00 97.88 85 GLY A O 1
ATOM 656 N N . ARG A 1 86 ? 0.076 10.378 4.636 1.00 98.44 86 ARG A N 1
ATOM 657 C CA . ARG A 1 86 ? 1.463 10.830 4.816 1.00 98.44 86 ARG A CA 1
ATOM 658 C C . ARG A 1 86 ? 2.451 9.672 4.687 1.00 98.44 86 ARG A C 1
ATOM 660 O O . ARG A 1 86 ? 3.363 9.769 3.871 1.00 98.44 86 ARG A O 1
ATOM 667 N N . LEU A 1 87 ? 2.234 8.579 5.419 1.00 98.75 87 LEU A N 1
ATOM 668 C CA . LEU A 1 87 ? 3.094 7.392 5.362 1.00 98.75 87 LEU A CA 1
ATOM 669 C C . LEU A 1 87 ? 3.142 6.787 3.954 1.00 98.75 87 LEU A C 1
ATOM 671 O O . LEU A 1 87 ? 4.212 6.424 3.479 1.00 98.75 87 LEU A O 1
ATOM 675 N N . GLY A 1 88 ? 2.009 6.742 3.247 1.00 98.06 88 GLY A N 1
ATOM 676 C CA . GLY A 1 88 ? 1.968 6.292 1.855 1.00 98.06 88 GLY A CA 1
ATOM 677 C C . GLY A 1 88 ? 2.809 7.167 0.917 1.00 98.06 88 GLY A C 1
ATOM 678 O O . GLY A 1 88 ? 3.514 6.641 0.060 1.00 98.06 88 GLY A O 1
ATOM 679 N N . ARG A 1 89 ? 2.794 8.495 1.095 1.00 97.38 89 ARG A N 1
ATOM 680 C CA . ARG A 1 89 ? 3.644 9.419 0.317 1.00 97.38 89 ARG A CA 1
ATOM 681 C C . ARG A 1 89 ? 5.130 9.264 0.650 1.00 97.38 89 ARG A C 1
ATOM 683 O O . ARG A 1 89 ? 5.958 9.314 -0.255 1.00 97.38 89 ARG A O 1
ATOM 690 N N . GLU A 1 90 ? 5.468 9.055 1.920 1.00 98.31 90 GLU A N 1
ATOM 691 C CA . GLU A 1 90 ? 6.843 8.757 2.348 1.00 98.31 90 GLU A CA 1
ATOM 692 C C . GLU A 1 90 ? 7.336 7.435 1.741 1.00 98.31 90 GLU A C 1
ATOM 694 O O . GLU A 1 90 ? 8.438 7.383 1.197 1.00 98.31 90 GLU A O 1
ATOM 699 N N . GLY A 1 91 ? 6.494 6.398 1.741 1.00 98.19 91 GLY A N 1
ATOM 700 C CA . GLY A 1 91 ? 6.784 5.127 1.078 1.00 98.19 91 GLY A CA 1
ATOM 701 C C . GLY A 1 91 ? 6.923 5.251 -0.437 1.00 98.19 91 GLY A C 1
ATOM 702 O O . GLY A 1 91 ? 7.819 4.648 -1.021 1.00 98.19 91 GLY A O 1
ATOM 703 N N . GLU A 1 92 ? 6.103 6.084 -1.087 1.00 97.38 92 GLU A N 1
ATOM 704 C CA . GLU A 1 92 ? 6.267 6.399 -2.512 1.00 97.38 92 GLU A CA 1
ATOM 705 C C . GLU A 1 92 ? 7.648 7.018 -2.775 1.00 97.38 92 GLU A C 1
ATOM 707 O O . GLU A 1 92 ? 8.341 6.590 -3.697 1.00 97.38 92 GLU A O 1
ATOM 712 N N . ALA A 1 93 ? 8.084 7.972 -1.948 1.00 97.56 93 ALA A N 1
ATOM 713 C CA . ALA A 1 93 ? 9.408 8.577 -2.078 1.00 97.56 93 ALA A CA 1
ATOM 714 C C . ALA A 1 93 ? 10.541 7.557 -1.855 1.00 97.56 93 ALA A C 1
ATOM 716 O O . ALA A 1 93 ? 11.493 7.523 -2.635 1.00 97.56 93 ALA A O 1
ATOM 717 N N . GLN A 1 94 ? 10.426 6.688 -0.844 1.00 97.56 94 GLN A N 1
ATOM 718 C CA . GLN A 1 94 ? 11.390 5.608 -0.581 1.00 97.56 94 GLN A CA 1
ATOM 719 C C . GLN A 1 94 ? 11.491 4.629 -1.751 1.00 97.56 94 GLN A C 1
ATOM 721 O O . GLN A 1 94 ? 12.592 4.303 -2.195 1.00 97.56 94 GLN A O 1
ATOM 726 N N . MET A 1 95 ? 10.344 4.225 -2.293 1.00 98.00 95 MET A N 1
ATOM 727 C CA . MET A 1 95 ? 10.269 3.382 -3.477 1.00 98.00 95 MET A CA 1
ATOM 728 C C . MET A 1 95 ? 10.974 4.041 -4.663 1.00 98.00 95 MET A C 1
ATOM 730 O O . MET A 1 95 ? 11.814 3.401 -5.285 1.00 98.00 95 MET A O 1
ATOM 734 N N . MET A 1 96 ? 10.681 5.315 -4.949 1.00 97.44 96 MET A N 1
ATOM 735 C CA . MET A 1 96 ? 11.319 6.046 -6.050 1.00 97.44 96 MET A CA 1
ATOM 736 C C . MET A 1 96 ? 12.837 6.134 -5.876 1.00 97.44 96 MET A C 1
ATOM 738 O O . MET A 1 96 ? 13.567 5.986 -6.851 1.00 97.44 96 MET A O 1
ATOM 742 N N . MET A 1 97 ? 13.337 6.332 -4.653 1.00 97.69 97 MET A N 1
ATOM 743 C CA . MET A 1 97 ? 14.781 6.306 -4.396 1.00 97.69 97 MET A CA 1
ATOM 744 C C . MET A 1 97 ? 15.379 4.922 -4.673 1.00 97.69 97 MET A C 1
ATOM 746 O O . MET A 1 97 ? 16.401 4.819 -5.350 1.00 97.69 97 MET A O 1
ATOM 750 N N . ALA A 1 98 ? 14.727 3.855 -4.206 1.00 97.50 98 ALA A N 1
ATOM 751 C CA . ALA A 1 98 ? 15.192 2.482 -4.405 1.00 97.50 98 ALA A CA 1
ATOM 752 C C . ALA A 1 98 ? 15.167 2.041 -5.880 1.00 97.50 98 ALA A C 1
ATOM 754 O O . ALA A 1 98 ? 15.944 1.168 -6.275 1.00 97.50 98 ALA A O 1
ATOM 755 N N . THR A 1 99 ? 14.291 2.640 -6.691 1.00 97.25 99 THR A N 1
ATOM 756 C CA . THR A 1 99 ? 14.100 2.297 -8.106 1.00 97.25 99 THR A CA 1
ATOM 757 C C . THR A 1 99 ? 14.727 3.294 -9.079 1.00 97.25 99 THR A C 1
ATOM 759 O O . THR A 1 99 ? 14.478 3.207 -10.279 1.00 97.25 99 THR A O 1
ATOM 762 N N . GLY A 1 100 ? 15.518 4.261 -8.602 1.00 96.06 100 GLY A N 1
ATOM 763 C CA . GLY A 1 100 ? 16.135 5.272 -9.470 1.00 96.06 100 GLY A CA 1
ATOM 764 C C . GLY A 1 100 ? 15.119 6.179 -10.180 1.00 96.06 100 GLY A C 1
ATOM 765 O O . GLY A 1 100 ? 15.368 6.637 -11.291 1.00 96.06 100 GLY A O 1
ATOM 766 N N . GLY A 1 101 ? 13.961 6.419 -9.562 1.00 95.00 101 GLY A N 1
ATOM 767 C CA . GLY A 1 101 ? 12.885 7.267 -10.081 1.00 95.00 101 GLY A CA 1
ATOM 768 C C . GLY A 1 101 ? 11.845 6.535 -10.933 1.00 95.00 101 GLY A C 1
ATOM 769 O O . GLY A 1 101 ? 10.915 7.170 -11.435 1.00 95.00 101 GLY A O 1
ATOM 770 N N . VAL A 1 102 ? 11.959 5.213 -11.093 1.00 93.56 102 VAL A N 1
ATOM 771 C CA . VAL A 1 102 ? 10.997 4.430 -11.877 1.00 93.56 102 VAL A CA 1
ATOM 772 C C . VAL A 1 102 ? 9.732 4.153 -11.063 1.00 93.56 102 VAL A C 1
ATOM 774 O O . VAL A 1 102 ? 9.757 3.543 -9.988 1.00 93.56 102 VAL A O 1
ATOM 777 N N . ASN A 1 103 ? 8.588 4.567 -11.610 1.00 89.12 103 ASN A N 1
ATOM 778 C CA . ASN A 1 103 ? 7.282 4.350 -11.001 1.00 89.12 103 ASN A CA 1
ATOM 779 C C . ASN A 1 103 ? 6.877 2.869 -11.071 1.00 89.12 103 ASN A C 1
ATOM 781 O O . ASN A 1 103 ? 6.401 2.411 -12.107 1.00 89.12 103 ASN A O 1
ATOM 785 N N . THR A 1 104 ? 7.029 2.164 -9.952 1.00 91.44 104 THR A N 1
ATOM 786 C CA . THR A 1 104 ? 6.886 0.704 -9.883 1.00 91.44 104 THR A CA 1
ATOM 787 C C . THR A 1 104 ? 5.569 0.307 -9.200 1.00 91.44 104 THR A C 1
ATOM 789 O O . THR A 1 104 ? 4.583 -0.001 -9.862 1.00 91.44 104 THR A O 1
ATOM 792 N N . HIS A 1 105 ? 5.487 0.439 -7.873 1.00 94.12 105 HIS A N 1
ATOM 793 C CA . HIS A 1 105 ? 4.354 -0.014 -7.055 1.00 94.12 105 HIS A CA 1
ATOM 794 C C . HIS A 1 105 ? 3.453 1.107 -6.518 1.00 94.12 105 HIS A C 1
ATOM 796 O O . HIS A 1 105 ? 2.726 0.906 -5.549 1.00 94.12 105 HIS A O 1
ATOM 802 N N . ARG A 1 106 ? 3.425 2.295 -7.133 1.00 91.12 106 ARG A N 1
ATOM 803 C CA . ARG A 1 106 ? 2.654 3.435 -6.596 1.00 91.12 106 ARG A CA 1
ATOM 804 C C . ARG A 1 106 ? 1.165 3.140 -6.376 1.00 91.12 106 ARG A C 1
ATOM 806 O O . ARG A 1 106 ? 0.601 3.535 -5.360 1.00 91.12 106 ARG A O 1
ATOM 813 N N . GLY A 1 107 ? 0.523 2.434 -7.309 1.00 90.94 107 GLY A N 1
ATOM 814 C CA . GLY A 1 107 ? -0.869 1.996 -7.138 1.00 90.94 107 GLY A CA 1
ATOM 815 C C . GLY A 1 107 ? -1.028 0.947 -6.034 1.00 90.94 107 GLY A C 1
ATOM 816 O O . GLY A 1 107 ? -2.020 0.954 -5.308 1.00 90.94 107 GLY A O 1
ATOM 817 N N . ALA A 1 108 ? -0.020 0.093 -5.861 1.00 94.00 108 ALA A N 1
ATOM 818 C CA . ALA A 1 108 ? -0.017 -0.943 -4.842 1.00 94.00 108 ALA A CA 1
ATOM 819 C C . ALA A 1 108 ? 0.159 -0.363 -3.429 1.00 94.00 108 ALA A C 1
ATOM 821 O O . ALA A 1 108 ? -0.508 -0.823 -2.509 1.00 94.00 108 ALA A O 1
ATOM 822 N N . ILE A 1 109 ? 0.953 0.705 -3.264 1.00 96.50 109 ILE A N 1
ATOM 823 C CA . ILE A 1 109 ? 1.057 1.462 -2.000 1.00 96.50 109 ILE A CA 1
ATOM 824 C C . ILE A 1 109 ? -0.327 1.933 -1.541 1.00 96.50 109 ILE A C 1
ATOM 826 O O . ILE A 1 109 ? -0.652 1.827 -0.363 1.00 96.50 109 ILE A O 1
ATOM 830 N N . TRP A 1 110 ? -1.163 2.414 -2.466 1.00 94.88 110 TRP A N 1
ATOM 831 C CA . TRP A 1 110 ? -2.531 2.826 -2.149 1.00 94.88 110 TRP A CA 1
ATOM 832 C C . TRP A 1 110 ? -3.403 1.644 -1.711 1.00 94.88 110 TRP A C 1
ATOM 834 O O . TRP A 1 110 ? -3.974 1.672 -0.622 1.00 94.88 110 TRP A O 1
ATOM 844 N N . ALA A 1 111 ? -3.501 0.603 -2.541 1.00 96.25 111 ALA A N 1
ATOM 845 C CA . ALA A 1 111 ? -4.397 -0.521 -2.277 1.00 96.25 111 ALA A CA 1
ATOM 846 C C . ALA A 1 111 ? -3.949 -1.352 -1.062 1.00 96.25 111 ALA A C 1
ATOM 848 O O . ALA A 1 111 ? -4.711 -1.504 -0.107 1.00 96.25 111 ALA A O 1
ATOM 849 N N . LEU A 1 112 ? -2.703 -1.840 -1.059 1.00 97.44 112 LEU A N 1
ATOM 850 C CA . LEU A 1 112 ? -2.168 -2.631 0.050 1.00 97.44 112 LEU A CA 1
ATOM 851 C C . LEU A 1 112 ? -1.989 -1.791 1.309 1.00 97.44 112 LEU A C 1
ATOM 853 O O . LEU A 1 112 ? -2.229 -2.304 2.393 1.00 97.44 112 LEU A O 1
ATOM 857 N N . GLY A 1 113 ? -1.630 -0.509 1.198 1.00 98.31 113 GLY A N 1
ATOM 858 C CA . GLY A 1 113 ? -1.513 0.356 2.369 1.00 98.31 113 GLY A CA 1
ATOM 859 C C . GLY A 1 113 ? -2.838 0.497 3.123 1.00 98.31 113 GLY A C 1
ATOM 860 O O . GLY A 1 113 ? -2.865 0.344 4.342 1.00 98.31 113 GLY A O 1
ATOM 861 N N . LEU A 1 114 ? -3.950 0.692 2.403 1.00 98.44 114 LEU A N 1
ATOM 862 C CA . LEU A 1 114 ? -5.289 0.722 3.003 1.00 98.44 114 LEU A CA 1
ATOM 863 C C . LEU A 1 114 ? -5.697 -0.627 3.607 1.00 98.44 114 LEU A C 1
ATOM 865 O O . LEU A 1 114 ? -6.293 -0.646 4.682 1.00 98.44 114 LEU A O 1
ATOM 869 N N . LEU A 1 115 ? -5.378 -1.743 2.944 1.00 98.19 115 LEU A N 1
ATOM 870 C CA . LEU A 1 115 ? -5.688 -3.084 3.449 1.00 98.19 115 LEU A CA 1
ATOM 871 C C . LEU A 1 115 ? -4.866 -3.429 4.699 1.00 98.19 115 LEU A C 1
ATOM 873 O O . LEU A 1 115 ? -5.430 -3.904 5.679 1.00 98.19 115 LEU A O 1
ATOM 877 N N . VAL A 1 116 ? -3.564 -3.132 4.709 1.00 98.56 116 VAL A N 1
ATOM 878 C CA . VAL A 1 116 ? -2.687 -3.305 5.879 1.00 98.56 116 VAL A CA 1
ATOM 879 C C . VAL A 1 116 ? -3.197 -2.480 7.057 1.00 98.56 116 VAL A C 1
ATOM 881 O O . VAL A 1 116 ? -3.346 -3.014 8.158 1.00 98.56 116 VAL A O 1
ATOM 884 N N . SER A 1 117 ? -3.527 -1.205 6.824 1.00 98.69 117 SER A N 1
ATOM 885 C CA . SER A 1 117 ? -4.154 -0.358 7.839 1.00 98.69 117 SER A CA 1
ATOM 886 C C . SER A 1 117 ? -5.453 -0.970 8.351 1.00 98.69 117 SER A C 1
ATOM 888 O O . SER A 1 117 ? -5.618 -1.094 9.558 1.00 98.69 117 SER A O 1
ATOM 890 N N . ALA A 1 118 ? -6.342 -1.422 7.465 1.00 98.50 118 ALA A N 1
ATOM 891 C CA . ALA A 1 118 ? -7.617 -2.020 7.847 1.00 98.50 118 ALA A CA 1
ATOM 892 C C . ALA A 1 118 ? -7.466 -3.290 8.696 1.00 98.50 118 ALA A C 1
ATOM 894 O O . ALA A 1 118 ? -8.167 -3.432 9.697 1.00 98.50 118 ALA A O 1
ATOM 895 N N . VAL A 1 119 ? -6.536 -4.191 8.360 1.00 98.31 119 VAL A N 1
ATOM 896 C CA . VAL A 1 119 ? -6.276 -5.382 9.188 1.00 98.31 119 VAL A CA 1
ATOM 897 C C . VAL A 1 119 ? -5.758 -4.979 10.571 1.00 98.31 119 VAL A C 1
ATOM 899 O O . VAL A 1 119 ? -6.207 -5.516 11.582 1.00 98.31 119 VAL A O 1
ATOM 902 N N . ALA A 1 120 ? -4.856 -3.998 10.644 1.00 98.31 120 ALA A N 1
ATOM 903 C CA . ALA A 1 120 ? -4.351 -3.496 11.918 1.00 98.31 120 ALA A CA 1
ATOM 904 C C . ALA A 1 120 ? -5.438 -2.796 12.756 1.00 98.31 120 ALA A C 1
ATOM 906 O O . ALA A 1 120 ? -5.501 -3.012 13.967 1.00 98.31 120 ALA A O 1
ATOM 907 N N . MET A 1 121 ? -6.347 -2.038 12.130 1.00 98.19 121 MET A N 1
ATOM 908 C CA . MET A 1 121 ? -7.513 -1.434 12.798 1.00 98.19 121 MET A CA 1
ATOM 909 C C . MET A 1 121 ? -8.402 -2.492 13.463 1.00 98.19 121 MET A C 1
ATOM 911 O O . MET A 1 121 ? -8.965 -2.244 14.526 1.00 98.19 121 MET A O 1
ATOM 915 N N . LEU A 1 122 ? -8.483 -3.687 12.871 1.00 97.38 122 LEU A N 1
ATOM 916 C CA . LEU A 1 122 ? -9.232 -4.834 13.394 1.00 97.38 122 LEU A CA 1
ATOM 917 C C . LEU A 1 122 ? -8.426 -5.697 14.388 1.00 97.38 122 LEU A C 1
ATOM 919 O O . LEU A 1 122 ? -8.916 -6.722 14.854 1.00 97.38 122 LEU A O 1
ATOM 923 N N . GLY A 1 123 ? -7.209 -5.285 14.758 1.00 95.25 123 GLY A N 1
ATOM 924 C CA . GLY A 1 123 ? -6.365 -6.000 15.722 1.00 95.25 123 GLY A CA 1
ATOM 925 C C . GLY A 1 123 ? -5.520 -7.124 15.118 1.00 95.25 123 GLY A C 1
ATOM 926 O O . GLY A 1 123 ? -5.120 -8.037 15.837 1.00 95.25 123 GLY A O 1
ATOM 927 N N . GLY A 1 124 ? -5.236 -7.066 13.814 1.00 92.81 124 GLY A N 1
ATOM 928 C CA . GLY A 1 124 ? -4.353 -8.013 13.126 1.00 92.81 124 GLY A CA 1
ATOM 929 C C . GLY A 1 124 ? -5.060 -9.237 12.540 1.00 92.81 124 GLY A C 1
ATOM 930 O O . GLY A 1 124 ? -4.394 -10.104 11.978 1.00 92.81 124 GLY A O 1
ATOM 931 N N . GLU A 1 125 ? -6.385 -9.313 12.663 1.00 88.12 125 GLU A N 1
ATOM 932 C CA . GLU A 1 125 ? -7.219 -10.425 12.207 1.00 88.12 125 GLU A CA 1
ATOM 933 C C . GLU A 1 125 ? -8.540 -9.890 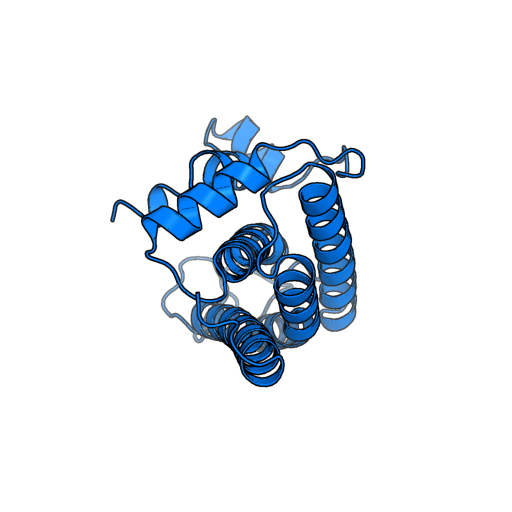11.637 1.00 88.12 125 GLU A C 1
ATOM 935 O O . GLU A 1 125 ? -9.014 -8.823 12.021 1.00 88.12 125 GLU A O 1
ATOM 940 N N . GLY A 1 126 ? -9.151 -10.623 10.709 1.00 89.00 126 GLY A N 1
ATOM 941 C CA . GLY A 1 126 ? -10.440 -10.244 10.143 1.00 89.00 126 GLY A CA 1
ATOM 942 C C . GLY A 1 126 ? -10.813 -11.084 8.930 1.00 89.00 126 GLY A C 1
ATOM 943 O O . GLY A 1 126 ? -9.950 -11.586 8.213 1.00 89.00 126 GLY A O 1
ATOM 944 N N . GLN A 1 127 ? -12.114 -11.232 8.694 1.00 93.19 127 GLN A N 1
ATOM 945 C CA . GLN A 1 127 ? -12.615 -11.785 7.437 1.00 93.19 127 GLN A CA 1
ATOM 946 C C . GLN A 1 127 ? -12.419 -10.768 6.306 1.00 93.19 127 GLN A C 1
ATOM 948 O O . GLN A 1 127 ? -12.452 -9.557 6.544 1.00 93.19 127 GLN A O 1
ATOM 953 N N . SER A 1 128 ? -12.258 -11.248 5.072 1.00 93.69 128 SER A N 1
ATOM 954 C CA . SER A 1 128 ? -12.010 -10.410 3.890 1.00 93.69 128 SER A CA 1
ATOM 955 C C . SER A 1 128 ? -13.044 -9.289 3.731 1.00 93.69 128 SER A C 1
ATOM 957 O O . SER A 1 128 ? -12.654 -8.139 3.532 1.00 93.69 128 SER A O 1
ATOM 959 N N . GLN A 1 129 ? -14.340 -9.570 3.917 1.00 95.06 129 GLN A N 1
ATOM 960 C CA . GLN A 1 129 ? -15.397 -8.548 3.878 1.00 95.06 129 GLN A CA 1
ATOM 961 C C . GLN A 1 129 ? -15.228 -7.467 4.958 1.00 95.06 129 GLN A C 1
ATOM 963 O O . GLN A 1 129 ? -15.412 -6.285 4.671 1.00 95.06 129 GLN A O 1
ATOM 968 N N . ALA A 1 130 ? -14.858 -7.840 6.187 1.00 96.75 130 ALA A N 1
ATOM 969 C CA . ALA A 1 130 ? -14.662 -6.879 7.274 1.00 96.75 130 ALA A CA 1
ATOM 970 C C . ALA A 1 130 ? -13.442 -5.980 7.018 1.00 96.75 130 ALA A C 1
ATOM 972 O O . ALA A 1 130 ? -13.518 -4.762 7.196 1.00 96.75 130 ALA A O 1
ATOM 973 N N . ILE A 1 131 ? -12.343 -6.567 6.534 1.00 97.75 131 ILE A N 1
ATOM 974 C CA . ILE A 1 131 ? -11.129 -5.836 6.148 1.00 97.75 131 ILE A CA 1
ATOM 975 C C . ILE A 1 131 ? -11.444 -4.855 5.015 1.00 97.75 131 ILE A C 1
ATOM 977 O O . ILE A 1 131 ? -11.109 -3.673 5.100 1.00 97.75 131 ILE A O 1
ATOM 981 N N . ALA A 1 132 ? -12.138 -5.318 3.975 1.00 97.50 132 ALA A N 1
ATOM 982 C CA . ALA A 1 132 ? -12.519 -4.486 2.843 1.00 97.50 132 ALA A CA 1
ATOM 983 C C . ALA A 1 132 ? -13.448 -3.332 3.257 1.00 97.50 132 ALA A C 1
ATOM 985 O O . ALA A 1 132 ? -13.255 -2.196 2.820 1.00 97.50 132 ALA A O 1
ATOM 986 N N . ALA A 1 133 ? -14.408 -3.586 4.152 1.00 97.88 133 ALA A N 1
ATOM 987 C CA . ALA A 1 133 ? -15.294 -2.557 4.688 1.00 97.88 133 ALA A CA 1
ATOM 988 C C . ALA A 1 133 ? -14.537 -1.500 5.513 1.00 97.88 133 ALA A C 1
ATOM 990 O O . ALA A 1 133 ? -14.787 -0.302 5.345 1.00 97.88 133 ALA A O 1
ATOM 991 N N . ALA A 1 134 ? -13.591 -1.919 6.359 1.00 98.31 134 ALA A N 1
ATOM 992 C CA . ALA A 1 134 ? -12.750 -1.012 7.142 1.00 98.31 134 ALA A CA 1
ATOM 993 C C . ALA A 1 134 ? -11.829 -0.166 6.245 1.00 98.31 134 ALA A C 1
ATOM 995 O O . ALA A 1 134 ? -11.750 1.055 6.413 1.00 98.31 134 ALA A O 1
ATOM 996 N N . ALA A 1 135 ? -11.210 -0.778 5.232 1.00 98.38 135 ALA A N 1
ATOM 997 C CA . ALA A 1 135 ? -10.405 -0.063 4.244 1.00 98.38 135 ALA A CA 1
ATOM 998 C C . ALA A 1 135 ? -11.245 0.963 3.467 1.00 98.38 135 ALA A C 1
ATOM 1000 O O . ALA A 1 135 ? -10.809 2.096 3.256 1.00 98.38 135 ALA A O 1
ATOM 1001 N N . ALA A 1 136 ? -12.479 0.605 3.101 1.00 98.31 136 ALA A N 1
ATOM 1002 C CA . ALA A 1 136 ? -13.405 1.504 2.425 1.00 98.31 136 ALA A CA 1
ATOM 1003 C C . ALA A 1 136 ? -13.839 2.676 3.310 1.00 98.31 136 ALA A C 1
ATOM 1005 O O . ALA A 1 136 ? -13.925 3.809 2.832 1.00 98.31 136 ALA A O 1
ATOM 1006 N N . ALA A 1 137 ? -14.094 2.420 4.597 1.00 98.50 137 ALA A N 1
ATOM 1007 C CA . ALA A 1 137 ? -14.399 3.467 5.566 1.00 98.50 137 ALA A CA 1
ATOM 1008 C C . ALA A 1 137 ? -13.259 4.486 5.636 1.00 98.50 137 ALA A C 1
ATOM 1010 O O . ALA A 1 137 ? -13.514 5.681 5.502 1.00 98.50 137 ALA A O 1
ATOM 1011 N N . LEU A 1 138 ? -12.012 4.018 5.724 1.00 98.38 138 LEU A N 1
ATOM 1012 C CA . LEU A 1 138 ? -10.839 4.884 5.711 1.00 98.38 138 LEU A CA 1
ATOM 1013 C C . LEU A 1 138 ? -10.693 5.634 4.372 1.00 98.38 138 LEU A C 1
ATOM 1015 O O . LEU A 1 138 ? -10.508 6.847 4.360 1.00 98.38 138 LEU A O 1
ATOM 1019 N N . ALA A 1 139 ? -10.848 4.954 3.232 1.00 97.81 139 ALA A N 1
ATOM 1020 C CA . ALA A 1 139 ? -10.694 5.540 1.894 1.00 97.81 139 ALA A CA 1
ATOM 1021 C C . ALA A 1 139 ? -11.739 6.620 1.541 1.00 97.81 139 ALA A C 1
ATOM 1023 O O . ALA A 1 139 ? -11.495 7.465 0.667 1.00 97.81 139 ALA A O 1
ATOM 1024 N N . ARG A 1 140 ? -12.915 6.592 2.180 1.00 97.75 140 ARG A N 1
ATOM 1025 C CA . ARG A 1 140 ? -13.967 7.610 2.010 1.00 97.75 140 ARG A CA 1
ATOM 1026 C C . ARG A 1 140 ? -13.685 8.896 2.781 1.00 97.75 140 ARG A C 1
ATOM 1028 O O . ARG A 1 140 ? -14.237 9.934 2.420 1.00 97.75 140 ARG A O 1
ATOM 1035 N N . LEU A 1 141 ? -12.829 8.845 3.798 1.00 97.94 141 LEU A N 1
ATOM 1036 C CA . LEU A 1 141 ? -12.468 10.026 4.570 1.00 97.94 141 LEU A CA 1
ATOM 1037 C C . LEU A 1 141 ? -11.589 10.975 3.736 1.00 97.94 141 LEU A C 1
ATOM 1039 O O . LEU A 1 141 ? -10.797 10.523 2.895 1.00 97.94 141 LEU A O 1
ATOM 1043 N N . PRO A 1 142 ? -11.726 12.296 3.939 1.00 95.81 142 PRO A N 1
ATOM 1044 C CA . PRO A 1 142 ? -10.861 13.273 3.297 1.00 95.81 142 PRO A CA 1
ATOM 1045 C C . PRO A 1 142 ? -9.415 13.155 3.803 1.00 95.81 142 PRO A C 1
ATOM 1047 O O . PRO A 1 142 ? -9.159 12.729 4.924 1.00 95.81 142 PRO A O 1
ATOM 1050 N N . ASP A 1 143 ? -8.474 13.565 2.955 1.00 94.56 143 ASP A N 1
ATOM 1051 C CA . ASP A 1 143 ? -7.061 13.771 3.290 1.00 94.56 143 ASP A CA 1
ATOM 1052 C C . ASP A 1 143 ? -6.694 15.166 2.796 1.00 94.56 143 ASP A C 1
ATOM 1054 O O . ASP A 1 143 ? -6.582 15.379 1.582 1.00 94.56 143 ASP A O 1
ATOM 1058 N N . GLY A 1 144 ? -6.576 16.125 3.721 1.00 93.19 144 GLY A N 1
ATOM 1059 C CA . GLY A 1 144 ? -6.318 17.528 3.385 1.00 93.19 144 GLY A CA 1
ATOM 1060 C C . GLY A 1 144 ? -4.975 17.749 2.683 1.00 93.19 144 GLY A C 1
ATOM 1061 O O . GLY A 1 144 ? -4.792 18.752 1.993 1.00 93.19 144 GLY A O 1
ATOM 1062 N N . PHE A 1 145 ? -4.065 16.782 2.798 1.00 92.94 145 PHE A N 1
ATOM 1063 C CA . PHE A 1 145 ? -2.715 16.816 2.242 1.00 92.94 145 PHE A CA 1
ATOM 1064 C C . PHE 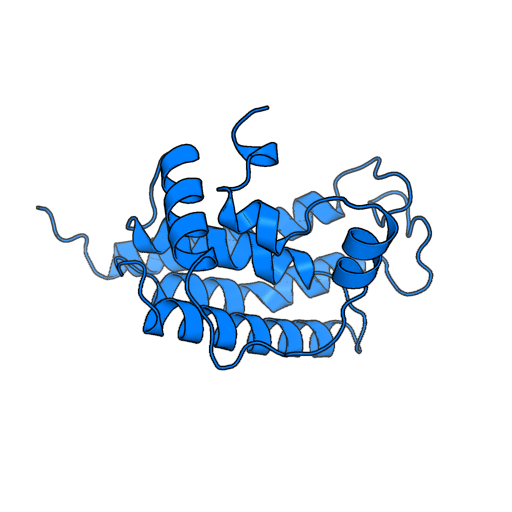A 1 145 ? -2.578 15.975 0.967 1.00 92.94 145 PHE A C 1
ATOM 1066 O O . PHE A 1 145 ? -1.470 15.813 0.445 1.00 92.94 145 PHE A O 1
ATOM 1073 N N . ALA A 1 146 ? -3.678 15.411 0.457 1.00 88.06 146 ALA A N 1
ATOM 1074 C CA . ALA A 1 146 ? -3.657 14.643 -0.778 1.00 88.06 146 ALA A CA 1
ATOM 1075 C C . ALA A 1 146 ? -3.211 15.529 -1.961 1.00 88.06 146 ALA A C 1
ATOM 1077 O O . ALA A 1 146 ? -3.749 16.627 -2.150 1.00 88.06 146 ALA A O 1
ATOM 1078 N N . PRO A 1 147 ? -2.265 15.068 -2.802 1.00 84.00 147 PRO A N 1
ATOM 1079 C CA . PRO A 1 147 ? -1.841 15.821 -3.973 1.00 84.00 147 PRO A CA 1
ATOM 1080 C C . PRO A 1 147 ? -3.026 16.095 -4.902 1.00 84.00 147 PRO A C 1
ATOM 1082 O O . PRO A 1 147 ? -3.769 15.186 -5.268 1.00 84.00 147 PRO A O 1
ATOM 1085 N N . LYS A 1 148 ? -3.169 17.347 -5.346 1.00 78.06 148 LYS A N 1
ATOM 1086 C CA . LYS A 1 148 ? -4.183 17.750 -6.339 1.00 78.06 148 LYS A CA 1
ATOM 1087 C C . LYS A 1 148 ? -3.761 17.440 -7.785 1.00 78.06 148 LYS A C 1
ATOM 1089 O O . LYS A 1 148 ? -4.418 17.872 -8.728 1.00 78.06 148 LYS A O 1
ATOM 1094 N N . SER A 1 149 ? -2.632 16.758 -7.968 1.00 68.75 149 SER A N 1
ATOM 1095 C CA . SER A 1 149 ? -1.996 16.570 -9.267 1.00 68.75 149 SER A CA 1
ATOM 1096 C C . SER A 1 149 ? -2.656 15.477 -10.110 1.00 68.75 149 SER A C 1
ATOM 1098 O O . SER A 1 149 ? -3.304 14.549 -9.625 1.00 68.75 149 SER A O 1
ATOM 1100 N N . PHE A 1 150 ? -2.479 15.607 -11.422 1.00 65.62 150 PHE A N 1
ATOM 1101 C CA . PHE A 1 150 ? -2.979 14.672 -12.419 1.00 65.62 150 PHE A CA 1
ATOM 1102 C C . PHE A 1 150 ? -2.124 13.394 -12.454 1.00 65.62 150 PHE A C 1
ATOM 1104 O O . PHE A 1 150 ? -0.899 13.469 -12.526 1.00 65.62 150 PHE A O 1
ATOM 1111 N N . SER A 1 151 ? -2.756 12.215 -12.446 1.00 77.62 151 SER A N 1
ATOM 1112 C CA . SER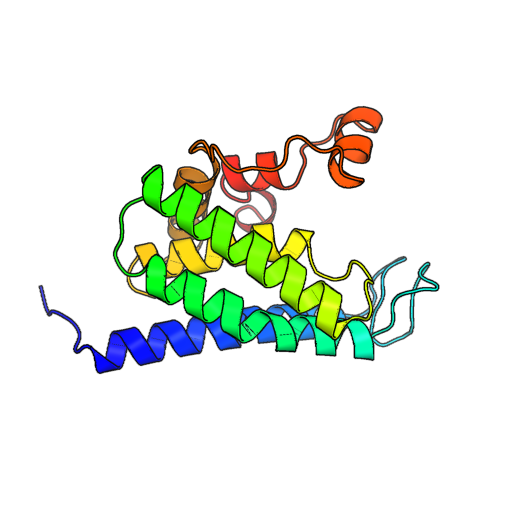 A 1 151 ? -2.071 10.919 -12.567 1.00 77.62 151 SER A CA 1
ATOM 1113 C C . SER A 1 151 ? -2.420 10.207 -13.881 1.00 77.62 151 SER A C 1
ATOM 1115 O O . SER A 1 151 ? -3.482 10.438 -14.465 1.00 77.62 151 SER A O 1
ATOM 1117 N N . LYS A 1 152 ? -1.547 9.293 -14.342 1.00 79.19 152 LYS A N 1
ATOM 1118 C CA . LYS A 1 152 ? -1.835 8.418 -15.501 1.00 79.19 152 LYS A CA 1
ATOM 1119 C C . LYS A 1 152 ? -3.145 7.635 -15.296 1.00 79.19 152 LYS A C 1
ATOM 1121 O O . LYS A 1 152 ? -3.920 7.501 -16.236 1.00 79.19 152 LYS A O 1
ATOM 1126 N N . GLY A 1 153 ? -3.419 7.200 -14.061 1.00 79.81 153 GLY A N 1
ATOM 1127 C CA . GLY A 1 153 ? -4.670 6.534 -13.688 1.00 79.81 153 GLY A CA 1
ATOM 1128 C C . GLY A 1 153 ? -5.889 7.444 -13.842 1.00 79.81 153 GLY A C 1
ATOM 1129 O O . GLY A 1 153 ? -6.857 7.059 -14.486 1.00 79.81 153 GLY A O 1
ATOM 1130 N N . LEU A 1 154 ? -5.810 8.693 -13.370 1.00 82.31 154 LEU A N 1
ATOM 1131 C CA . LEU A 1 154 ? -6.898 9.661 -13.538 1.00 82.31 154 LEU A CA 1
ATOM 1132 C C . LEU A 1 154 ? -7.172 9.963 -15.021 1.00 82.31 154 LEU A C 1
ATOM 1134 O O . LEU A 1 154 ? -8.327 10.106 -15.423 1.00 82.31 154 LEU A O 1
ATOM 1138 N N . ARG A 1 155 ? -6.124 10.016 -15.857 1.00 85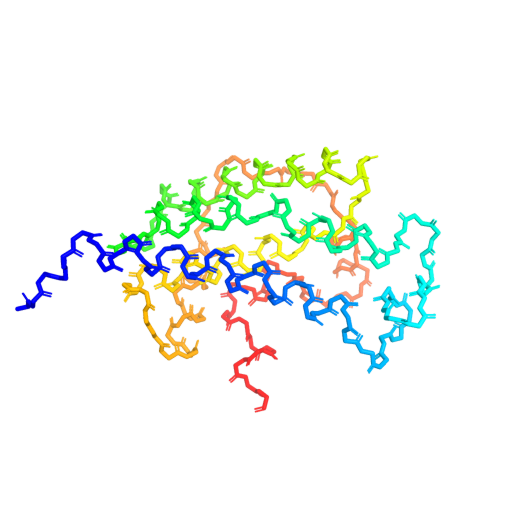.38 155 ARG A N 1
ATOM 1139 C CA . ARG A 1 155 ? -6.272 10.121 -17.318 1.00 85.38 155 ARG A CA 1
ATOM 1140 C C . ARG A 1 155 ? -7.018 8.925 -17.900 1.00 85.38 155 ARG A C 1
ATOM 1142 O O . ARG A 1 155 ? -7.898 9.124 -18.732 1.00 85.38 155 ARG A O 1
ATOM 1149 N N . ALA A 1 156 ? -6.648 7.710 -17.493 1.00 86.19 156 ALA A N 1
ATOM 1150 C CA . ALA A 1 156 ? -7.267 6.480 -17.973 1.00 86.19 156 ALA A CA 1
ATOM 1151 C C . ALA A 1 156 ? -8.748 6.416 -17.579 1.00 86.19 156 ALA A C 1
ATOM 1153 O O . ALA A 1 156 ? -9.585 6.230 -18.458 1.00 86.19 156 ALA A O 1
ATOM 1154 N N . SER A 1 157 ? -9.084 6.687 -16.315 1.00 86.69 157 SER A N 1
ATOM 1155 C CA . SER A 1 157 ? -10.475 6.740 -15.851 1.00 86.69 157 SER A CA 1
ATOM 1156 C C . SER A 1 157 ? -11.299 7.782 -16.608 1.00 86.69 157 SER A C 1
ATOM 1158 O O . SER A 1 157 ? -12.399 7.480 -17.054 1.00 86.69 157 SER A O 1
ATOM 1160 N N . ARG A 1 158 ? -10.759 8.987 -16.853 1.00 86.50 158 ARG A N 1
ATOM 1161 C CA . ARG A 1 158 ? -11.456 10.016 -17.654 1.00 86.50 158 ARG A CA 1
ATOM 1162 C C . ARG A 1 158 ? -11.638 9.616 -19.118 1.00 86.50 158 ARG A C 1
ATOM 1164 O O . ARG A 1 158 ? -12.664 9.934 -19.709 1.00 86.50 158 ARG A O 1
ATOM 1171 N N . ARG A 1 159 ? -10.642 8.960 -19.718 1.00 91.31 159 ARG A N 1
ATOM 1172 C CA . ARG A 1 159 ? -10.694 8.545 -21.128 1.00 91.31 159 ARG A CA 1
ATOM 1173 C C . ARG A 1 159 ? -11.666 7.389 -21.344 1.00 91.31 159 ARG A C 1
ATOM 1175 O O . ARG A 1 159 ? -12.400 7.407 -22.322 1.00 91.31 159 ARG A O 1
ATOM 1182 N N . TRP A 1 160 ? -11.633 6.396 -20.462 1.00 88.69 160 TRP A N 1
ATOM 1183 C CA . TRP A 1 160 ? -12.347 5.130 -20.634 1.00 88.69 160 TRP A CA 1
ATOM 1184 C C . TRP A 1 160 ? -13.617 5.024 -19.787 1.00 88.69 160 TRP A C 1
ATOM 1186 O O . TRP A 1 160 ? -14.316 4.027 -19.887 1.00 88.69 160 TRP A O 1
ATOM 1196 N N . GLN A 1 161 ? -13.923 6.041 -18.973 1.00 87.31 161 GLN A N 1
ATOM 1197 C CA . GLN A 1 161 ? -15.108 6.101 -18.106 1.00 87.31 161 GLN A CA 1
ATOM 1198 C C . GLN A 1 161 ? -15.223 4.900 -17.151 1.00 87.31 161 GLN A C 1
ATOM 1200 O O . GLN A 1 161 ? -16.316 4.471 -16.792 1.00 87.31 161 GLN A O 1
ATOM 1205 N N . VAL A 1 162 ? -14.075 4.371 -16.716 1.00 86.19 162 VAL A N 1
ATOM 1206 C CA . VAL A 1 162 ? -13.983 3.278 -15.740 1.00 86.19 162 VAL A CA 1
ATOM 1207 C C . VAL A 1 162 ? -13.549 3.802 -14.365 1.00 86.19 162 VAL A C 1
ATOM 1209 O O . VAL A 1 162 ? -12.732 4.733 -14.302 1.00 86.19 162 VAL A O 1
ATOM 1212 N N . PRO A 1 163 ? -14.052 3.218 -13.258 1.00 84.31 163 PRO A N 1
ATOM 1213 C CA . PRO A 1 163 ? -13.592 3.544 -11.909 1.00 84.31 163 PRO A CA 1
ATOM 1214 C C . PRO A 1 163 ? -12.072 3.389 -11.771 1.00 84.31 163 PRO A C 1
ATOM 1216 O O . PRO A 1 163 ? -11.470 2.511 -12.388 1.00 84.31 163 PRO A O 1
ATOM 1219 N N . GLY A 1 164 ? -11.440 4.256 -10.981 1.00 88.38 164 GLY A N 1
ATOM 1220 C CA . GLY A 1 164 ? -10.023 4.151 -10.653 1.00 88.38 164 GLY A CA 1
ATOM 1221 C C . GLY A 1 164 ? -9.786 3.417 -9.332 1.00 88.38 164 GLY A C 1
ATOM 1222 O O . GLY A 1 164 ? -10.708 3.006 -8.630 1.00 88.38 164 GLY A O 1
ATOM 1223 N N . ALA A 1 165 ? -8.512 3.315 -8.942 1.00 89.69 165 ALA A N 1
ATOM 1224 C CA . ALA A 1 165 ? -8.103 2.680 -7.685 1.00 89.69 165 ALA A CA 1
ATOM 1225 C C . ALA A 1 165 ? -8.693 3.359 -6.430 1.00 89.69 165 ALA A C 1
ATOM 1227 O O . ALA A 1 165 ? -8.831 2.730 -5.380 1.00 89.69 165 ALA A O 1
ATOM 1228 N N . ARG A 1 166 ? -9.041 4.651 -6.517 1.00 90.19 166 ARG A N 1
ATOM 1229 C CA . ARG A 1 166 ? -9.699 5.371 -5.422 1.00 90.19 166 ARG A CA 1
ATOM 1230 C C . ARG A 1 166 ? -11.131 4.882 -5.244 1.00 90.19 166 ARG A C 1
ATOM 1232 O O . ARG A 1 166 ? -11.517 4.533 -4.132 1.00 90.19 166 ARG A O 1
ATOM 1239 N N . GLU A 1 167 ? -11.899 4.865 -6.326 1.00 91.81 167 GLU A N 1
ATOM 1240 C CA . GLU A 1 167 ? -13.291 4.423 -6.330 1.00 91.81 167 GLU A CA 1
ATOM 1241 C C . GLU A 1 167 ? -13.395 2.940 -5.953 1.00 91.81 167 GLU A C 1
ATOM 1243 O O . GLU A 1 167 ? -14.287 2.574 -5.190 1.00 91.81 167 GLU A O 1
ATOM 1248 N N . GLU A 1 168 ? -12.452 2.111 -6.412 1.00 94.25 168 GLU A N 1
ATOM 1249 C CA . GLU A 1 168 ? -12.344 0.697 -6.033 1.00 94.25 168 GLU A CA 1
ATOM 1250 C C . GLU A 1 168 ? -12.227 0.527 -4.512 1.00 94.25 168 GLU A C 1
ATOM 1252 O O . GLU A 1 168 ? -13.023 -0.179 -3.891 1.00 94.25 168 GLU A O 1
ATOM 1257 N N . ALA A 1 169 ? -11.289 1.244 -3.883 1.00 95.50 169 ALA A N 1
ATOM 1258 C CA . ALA A 1 169 ? -11.105 1.194 -2.436 1.00 95.50 169 ALA A CA 1
ATOM 1259 C C . ALA A 1 169 ? -12.333 1.730 -1.681 1.00 95.50 169 ALA A C 1
ATOM 1261 O O . ALA A 1 169 ? -12.786 1.121 -0.715 1.00 95.50 169 ALA A O 1
ATOM 1262 N N . GLN A 1 170 ? -12.925 2.838 -2.136 1.00 96.19 170 GLN A N 1
ATOM 1263 C CA . GLN A 1 170 ? -14.110 3.440 -1.505 1.00 96.19 170 GLN A CA 1
ATOM 1264 C C . GLN A 1 170 ? -15.353 2.543 -1.551 1.00 96.19 170 GLN A C 1
ATOM 1266 O O . GLN A 1 170 ? -16.230 2.679 -0.690 1.00 96.19 170 GLN A O 1
ATOM 1271 N N . ARG A 1 171 ? -15.419 1.635 -2.529 1.00 95.88 171 ARG A N 1
ATOM 1272 C CA . ARG A 1 171 ? -16.464 0.612 -2.672 1.00 95.88 171 ARG A CA 1
ATOM 1273 C C . ARG A 1 171 ? -16.143 -0.690 -1.933 1.00 95.88 171 ARG A C 1
ATOM 1275 O O . ARG A 1 171 ? -16.970 -1.591 -1.949 1.00 95.88 171 ARG A O 1
ATOM 1282 N N . GLY A 1 172 ? -14.989 -0.783 -1.270 1.00 96.25 172 GLY A N 1
ATOM 1283 C CA . GLY A 1 172 ? -14.579 -1.985 -0.544 1.00 96.25 172 GLY A CA 1
ATOM 1284 C C . GLY A 1 172 ? -14.049 -3.089 -1.447 1.00 96.25 172 GLY A C 1
ATOM 1285 O O . GLY A 1 172 ? -14.345 -4.251 -1.205 1.00 96.25 172 GLY A O 1
ATOM 1286 N N . PHE A 1 173 ? -13.268 -2.733 -2.470 1.00 95.12 173 PHE A N 1
ATOM 1287 C CA . PHE A 1 173 ? -12.577 -3.688 -3.344 1.00 95.12 173 PHE A CA 1
ATOM 1288 C C . PHE A 1 173 ? -13.505 -4.796 -3.885 1.00 95.12 173 PHE A C 1
ATOM 1290 O O . PHE A 1 173 ? -13.262 -5.983 -3.630 1.00 95.12 173 PHE A O 1
ATOM 1297 N N . PRO A 1 174 ? -14.598 -4.447 -4.594 1.00 93.75 174 PRO A N 1
ATOM 1298 C CA . PRO A 1 174 ? -15.529 -5.433 -5.141 1.00 93.75 174 PRO A CA 1
ATOM 1299 C C . PRO A 1 174 ? -14.821 -6.501 -5.985 1.00 93.75 174 PRO A C 1
ATOM 1301 O O . PRO A 1 174 ? -15.093 -7.682 -5.808 1.00 93.75 174 PRO A O 1
ATOM 1304 N N . HIS A 1 175 ? -13.816 -6.137 -6.789 1.00 90.50 175 HIS A N 1
ATOM 1305 C CA . HIS A 1 175 ? -13.095 -7.104 -7.630 1.00 90.50 175 HIS A CA 1
ATOM 1306 C C . HIS A 1 175 ? -12.244 -8.116 -6.844 1.00 90.50 175 HIS A C 1
ATOM 1308 O O . HIS A 1 175 ? -11.751 -9.079 -7.423 1.00 90.50 175 HIS A O 1
ATOM 1314 N N . VAL A 1 176 ? -12.053 -7.901 -5.541 1.00 87.44 176 VAL A N 1
ATOM 1315 C CA . VAL A 1 176 ? -11.344 -8.824 -4.642 1.00 87.44 176 VAL A CA 1
ATOM 1316 C C . VAL A 1 176 ? -12.326 -9.646 -3.808 1.00 87.44 176 VAL A C 1
ATOM 1318 O O . VAL A 1 176 ? -12.035 -10.782 -3.448 1.00 87.44 176 VAL A O 1
ATOM 1321 N N . THR A 1 177 ? -13.485 -9.079 -3.470 1.00 89.94 177 THR A N 1
ATOM 1322 C CA . THR A 1 177 ? -14.426 -9.673 -2.507 1.00 89.94 177 THR A CA 1
ATOM 1323 C C . THR A 1 177 ? -15.587 -10.432 -3.146 1.00 89.94 177 THR A C 1
ATOM 1325 O O . THR A 1 177 ? -16.282 -11.149 -2.427 1.00 89.94 177 THR A O 1
ATOM 1328 N N . THR A 1 178 ? -15.802 -10.294 -4.458 1.00 82.75 178 THR A N 1
ATOM 1329 C CA . THR A 1 178 ? -16.945 -10.889 -5.174 1.00 82.75 178 THR A CA 1
ATOM 1330 C C . THR A 1 178 ? -16.544 -11.809 -6.334 1.00 82.75 178 THR A C 1
ATOM 1332 O O . THR A 1 178 ? -17.291 -11.896 -7.308 1.00 82.75 178 THR A O 1
ATOM 1335 N N . LEU A 1 179 ? -15.362 -12.431 -6.272 1.00 60.22 179 LEU A N 1
ATOM 1336 C CA . LEU A 1 179 ? -14.925 -13.422 -7.266 1.00 60.22 179 LEU A CA 1
ATOM 1337 C C . LEU A 1 179 ? -15.713 -14.732 -7.162 1.00 60.22 179 LEU A C 1
ATOM 1339 O O . LEU A 1 179 ? -15.994 -15.158 -6.018 1.00 60.22 179 LEU A O 1
#

Organism: Klebsiella variicola (NCBI:txid244366)

Sequence (179 aa):
MKNLSPLHAESRVSWLAHTASACLIDEARLSPKPGLVDSRGNGAHQDLNLDLMERSARSLQPTFHALAQQSWQRPADIALRETVGRLGREGEAQMMMATGGVNTHRGAIWALGLLVSAVAMLGGEGQSQAIAAAAAALARLPDGFAPKSFSKGLRASRRWQVPGAREEAQRGFPHVTTL